Protein AF-A0A1F7NID0-F1 (afdb_monomer_lite)

Foldseek 3Di:
DCVVVVHDDDDDDCVVPVVVVVVCVVLVNPDDDKDDDVNDIDHDPDPPSVCVVVVHDDDDDDDDDLVVVLVVLLVVLVVLLVVQQPQDLVQQQDDDPSDPDGVVQVSLLSLQVLVQVVVCVVVVHRDPCSNVPGDPPVQRGSNSSSVSSVVSNVVSD

Secondary structure (DSSP, 8-state):
-TGGGT-------GGG-HHHHHHHHHTT--SS-EEEETTEEEESS-HHHHHHHHT----PPPPPPHHHHHHHHHHHHHHHHHHHHTS-GGGTT---TT-S--HHHHHHHHHHHHHHHHHHHHHT---GGGGTPPPPTT--SHHHHHHHHHHHHHH--

Structure (mmCIF, N/CA/C/O backbone):
data_AF-A0A1F7NID0-F1
#
_entry.id   AF-A0A1F7NID0-F1
#
loop_
_atom_site.group_PDB
_atom_site.id
_atom_site.type_symbol
_atom_site.label_atom_id
_atom_site.label_alt_id
_atom_site.label_comp_id
_atom_site.label_asym_id
_atom_site.label_entity_id
_atom_site.label_seq_id
_atom_site.pdbx_PDB_ins_code
_atom_site.Cartn_x
_atom_site.Cartn_y
_atom_site.Cartn_z
_atom_site.occupancy
_atom_site.B_iso_or_equiv
_atom_site.auth_seq_id
_atom_site.auth_comp_id
_atom_site.auth_asym_id
_atom_site.auth_atom_id
_atom_site.pdbx_PDB_model_num
ATOM 1 N N . MET A 1 1 ? -14.089 9.280 3.557 1.00 70.44 1 MET A N 1
ATOM 2 C CA . MET A 1 1 ? -15.054 8.757 4.546 1.00 70.44 1 MET A CA 1
ATOM 3 C C . MET A 1 1 ? -15.546 9.861 5.476 1.00 70.44 1 MET A C 1
ATOM 5 O O . MET A 1 1 ? -16.728 10.143 5.434 1.00 70.44 1 MET A O 1
ATOM 9 N N . LEU A 1 2 ? -14.691 10.527 6.260 1.00 82.00 2 LEU A N 1
ATOM 10 C CA . LEU A 1 2 ? -15.148 11.573 7.196 1.00 82.00 2 LEU A CA 1
ATOM 11 C C . LEU A 1 2 ? -15.835 12.756 6.489 1.00 82.00 2 LEU A C 1
ATOM 13 O O . LEU A 1 2 ? -16.977 13.075 6.801 1.00 82.00 2 LEU A O 1
ATOM 17 N N . SER A 1 3 ? -15.215 13.310 5.440 1.00 82.75 3 SER A N 1
ATOM 18 C CA . SER A 1 3 ? -15.818 14.405 4.660 1.00 82.75 3 SER A CA 1
ATOM 19 C C . SER A 1 3 ? -17.145 14.017 3.996 1.00 82.75 3 SER A C 1
ATOM 21 O O . SER A 1 3 ? -18.057 14.830 3.931 1.00 82.75 3 SER A O 1
ATOM 23 N N . SER A 1 4 ? -17.284 12.772 3.520 1.00 82.31 4 SER A N 1
ATOM 24 C CA . SER A 1 4 ? -18.539 12.296 2.911 1.00 82.31 4 SER A CA 1
ATOM 25 C C . SER A 1 4 ? -19.667 12.113 3.928 1.00 82.31 4 SER A C 1
ATOM 27 O O . SER A 1 4 ? -20.818 12.007 3.529 1.00 82.31 4 SER A O 1
ATOM 29 N N . LEU A 1 5 ? -19.338 12.070 5.222 1.00 81.75 5 LEU A N 1
ATOM 30 C CA . LEU A 1 5 ? -20.290 12.023 6.332 1.00 81.75 5 LEU A CA 1
ATOM 31 C C . LEU A 1 5 ? -20.581 13.423 6.905 1.00 81.75 5 LEU A C 1
ATOM 33 O O . LEU A 1 5 ? -21.290 13.530 7.898 1.00 81.75 5 LEU A O 1
ATOM 37 N N . GLY A 1 6 ? -20.021 14.491 6.318 1.00 84.94 6 GLY A N 1
ATOM 38 C CA . GLY A 1 6 ? -20.180 15.861 6.819 1.00 84.94 6 GLY A CA 1
ATOM 39 C C . GLY A 1 6 ? -19.494 16.119 8.164 1.00 84.94 6 GLY A C 1
ATOM 40 O O . GLY A 1 6 ? -19.822 17.091 8.835 1.00 84.94 6 GLY A O 1
ATOM 41 N N . VAL A 1 7 ? -18.564 15.253 8.572 1.00 87.81 7 VAL A N 1
ATOM 42 C CA . VAL A 1 7 ? -17.820 15.394 9.827 1.00 87.81 7 VAL A CA 1
ATOM 43 C C . VAL A 1 7 ? -16.640 16.331 9.601 1.00 87.81 7 VAL A C 1
ATOM 45 O O . VAL A 1 7 ? -15.830 16.096 8.701 1.00 87.81 7 VAL A O 1
ATOM 48 N N . GLU A 1 8 ? -16.525 17.370 10.426 1.00 90.69 8 GLU A N 1
ATOM 49 C CA . GLU A 1 8 ? -15.320 18.197 10.503 1.00 90.69 8 GLU A CA 1
ATOM 50 C C . GLU A 1 8 ? -14.211 17.438 11.239 1.00 90.69 8 GLU A C 1
ATOM 52 O O . GLU A 1 8 ? -14.447 16.803 12.267 1.00 90.69 8 GLU A O 1
ATOM 57 N N . PHE A 1 9 ? -12.994 17.474 10.701 1.00 91.50 9 PHE A N 1
ATOM 58 C CA . PHE A 1 9 ? -11.838 16.806 11.290 1.00 91.50 9 PHE A CA 1
ATOM 59 C C . PHE A 1 9 ? -10.549 17.549 10.951 1.00 91.50 9 PHE A C 1
ATOM 61 O O . PHE A 1 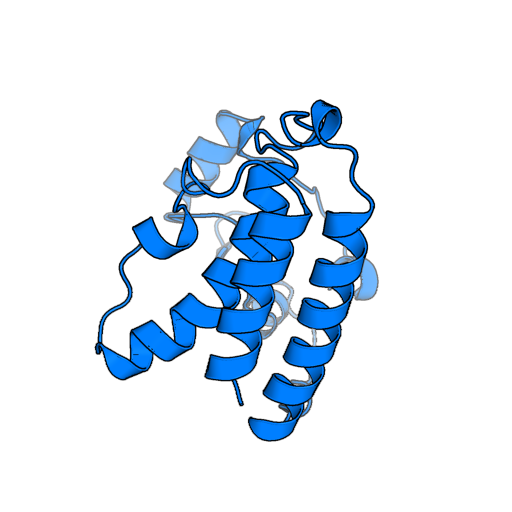9 ? -10.453 18.235 9.932 1.00 91.50 9 PHE A O 1
ATOM 68 N N . GLU A 1 10 ? -9.535 17.348 11.785 1.00 91.38 10 GLU A N 1
ATOM 69 C CA . GLU A 1 10 ? -8.174 17.797 11.526 1.00 91.38 10 GLU A CA 1
ATOM 70 C C . GLU A 1 10 ? -7.365 16.660 10.887 1.00 91.38 10 GLU A C 1
ATOM 72 O O . GLU A 1 10 ? -7.281 15.555 11.426 1.00 91.38 10 GLU A O 1
ATOM 77 N N . ALA A 1 11 ? -6.771 16.916 9.719 1.00 90.19 11 ALA A N 1
ATOM 78 C CA . ALA A 1 11 ? -5.849 15.984 9.080 1.00 90.19 11 ALA A CA 1
ATOM 79 C C . ALA A 1 11 ? -4.419 16.277 9.548 1.00 90.19 11 ALA A C 1
ATOM 81 O O . ALA A 1 11 ? -3.824 17.275 9.145 1.00 90.19 11 ALA A O 1
ATOM 82 N N . VAL A 1 12 ? -3.859 15.398 10.378 1.00 89.56 12 VAL A N 1
ATOM 83 C CA . VAL A 1 12 ? -2.531 15.597 10.970 1.00 89.56 12 VAL A CA 1
ATOM 84 C C . VAL A 1 12 ? -1.489 14.735 10.261 1.00 89.56 12 VAL A C 1
ATOM 86 O O . VAL A 1 12 ? -1.601 13.510 10.222 1.00 89.56 12 VAL A O 1
ATOM 89 N N . ASN A 1 13 ? -0.442 15.370 9.725 1.00 87.25 13 ASN A N 1
ATOM 90 C CA . ASN A 1 13 ? 0.757 14.665 9.276 1.00 87.25 13 ASN A CA 1
ATOM 91 C C . ASN A 1 13 ? 1.692 14.437 10.471 1.00 87.25 13 ASN A C 1
ATOM 93 O O . ASN A 1 13 ? 2.379 15.358 10.915 1.00 87.25 13 ASN A O 1
ATOM 97 N N . VAL A 1 14 ? 1.712 13.209 10.986 1.00 86.56 14 VAL A N 1
ATOM 98 C CA . VAL A 1 14 ? 2.505 12.857 12.172 1.00 86.56 14 VAL A CA 1
ATOM 99 C C . VAL A 1 14 ? 4.010 12.940 11.929 1.00 86.56 14 VAL A C 1
ATOM 101 O O . VAL A 1 14 ? 4.738 13.302 12.848 1.00 86.56 14 VAL A O 1
ATOM 104 N N . ASP A 1 15 ? 4.470 12.724 10.691 1.00 82.19 15 ASP A N 1
ATOM 105 C CA . ASP A 1 15 ? 5.894 12.828 10.334 1.00 82.19 15 ASP A CA 1
ATOM 106 C C . ASP A 1 15 ? 6.411 14.264 10.527 1.00 82.19 15 ASP A C 1
ATOM 108 O O . ASP A 1 15 ? 7.581 14.485 10.833 1.00 82.19 15 ASP A O 1
ATOM 112 N N . ALA A 1 16 ? 5.526 15.253 10.380 1.00 85.06 16 ALA A N 1
ATOM 113 C CA . ALA A 1 16 ? 5.838 16.669 10.542 1.00 85.06 16 ALA A CA 1
ATOM 114 C C . ALA A 1 16 ? 5.500 17.215 11.945 1.00 85.06 16 ALA A C 1
ATOM 116 O O . ALA A 1 16 ? 5.738 18.394 12.207 1.00 85.06 16 ALA A O 1
ATOM 117 N N . SER A 1 17 ? 4.936 16.397 12.845 1.00 88.19 17 SER A N 1
ATOM 118 C CA . SER A 1 17 ? 4.397 16.846 14.135 1.00 88.19 17 SER A CA 1
ATOM 119 C C . SER A 1 17 ? 4.816 15.929 15.294 1.00 88.19 17 SER A C 1
ATOM 121 O O . SER A 1 17 ? 4.125 14.959 15.616 1.00 88.19 17 SER A O 1
ATOM 123 N N . PRO A 1 18 ? 5.921 16.254 15.997 1.00 88.56 18 PRO A N 1
ATOM 124 C CA . PRO A 1 18 ? 6.391 15.471 17.141 1.00 88.56 18 PRO A CA 1
ATOM 125 C C . PRO A 1 18 ? 5.373 15.355 18.284 1.00 88.56 18 PRO A C 1
ATOM 127 O O . PRO A 1 18 ? 5.378 14.370 19.019 1.00 88.56 18 PRO A O 1
ATOM 130 N N . SER A 1 19 ? 4.504 16.355 18.466 1.00 90.69 19 SER A N 1
ATOM 131 C CA . SER A 1 19 ? 3.425 16.295 19.458 1.00 90.69 19 SER A CA 1
ATOM 132 C C . SER A 1 19 ? 2.343 15.291 19.065 1.00 90.69 19 SER A C 1
ATOM 134 O O . SER A 1 19 ? 1.870 14.560 19.928 1.00 90.69 19 SER A O 1
ATOM 136 N N . ALA A 1 20 ? 1.994 15.204 17.779 1.00 89.44 20 ALA A N 1
ATOM 137 C CA . ALA A 1 20 ? 1.039 14.214 17.289 1.00 89.44 20 ALA A CA 1
ATOM 138 C C . ALA A 1 20 ? 1.582 12.784 17.402 1.00 89.44 20 ALA A C 1
ATOM 140 O O . ALA A 1 20 ? 0.832 11.869 17.729 1.00 89.44 20 ALA A O 1
ATOM 141 N N . LEU A 1 21 ? 2.891 12.591 17.199 1.00 88.06 21 LEU A N 1
ATOM 142 C CA . LEU A 1 21 ? 3.531 11.292 17.413 1.00 88.06 21 LEU A CA 1
ATOM 143 C C . LEU A 1 21 ? 3.420 10.842 18.878 1.00 88.06 21 LEU A C 1
ATOM 145 O O . LEU A 1 21 ? 2.989 9.724 19.143 1.00 88.06 21 LEU A O 1
ATOM 149 N N . LYS A 1 22 ? 3.717 11.736 19.832 1.00 90.88 22 LYS A N 1
ATOM 150 C CA . LYS A 1 22 ? 3.545 11.455 21.269 1.00 90.88 22 LYS A CA 1
ATOM 151 C C . LYS A 1 22 ? 2.100 11.137 21.639 1.00 90.88 22 LYS A C 1
ATOM 153 O O . LYS A 1 22 ? 1.858 10.331 22.531 1.00 90.88 22 LYS A O 1
ATOM 158 N N . GLU A 1 23 ? 1.144 11.776 20.974 1.00 91.19 23 GLU A N 1
ATOM 159 C CA . GLU A 1 23 ? -0.271 11.498 21.193 1.00 91.19 23 GLU A CA 1
ATOM 160 C C . GLU A 1 23 ? -0.655 10.098 20.697 1.00 91.19 23 GLU A C 1
ATOM 162 O O . GLU A 1 23 ? -1.344 9.372 21.409 1.00 91.19 23 GLU A O 1
ATOM 167 N N . LEU A 1 24 ? -0.151 9.661 19.537 1.00 91.25 24 LEU A N 1
ATOM 168 C CA . LEU A 1 24 ? -0.330 8.276 19.085 1.00 91.25 24 LEU A CA 1
ATOM 169 C C . LEU A 1 24 ? 0.293 7.266 20.054 1.00 91.25 24 LEU A C 1
ATOM 171 O O . LEU A 1 24 ? -0.351 6.271 20.384 1.00 91.25 24 LEU A O 1
ATOM 175 N N . GLU A 1 25 ? 1.501 7.542 20.553 1.00 91.25 25 GLU A N 1
ATOM 176 C CA . GLU A 1 25 ? 2.161 6.711 21.568 1.00 91.25 25 GLU A CA 1
ATOM 177 C C . GLU A 1 25 ? 1.320 6.622 22.850 1.00 91.25 25 GLU A C 1
ATOM 179 O O . GLU A 1 25 ? 1.095 5.527 23.369 1.00 91.25 25 GLU A O 1
ATOM 184 N N . ARG A 1 26 ? 0.793 7.756 23.334 1.00 94.56 26 ARG A N 1
ATOM 185 C CA . ARG A 1 26 ? -0.100 7.823 24.503 1.00 94.56 26 ARG A CA 1
ATOM 186 C C . ARG A 1 26 ? -1.377 7.006 24.296 1.00 94.56 26 ARG A C 1
ATOM 188 O O . ARG A 1 26 ? -1.838 6.351 25.228 1.00 94.56 26 ARG A O 1
ATOM 195 N N . LEU A 1 27 ? -1.933 7.039 23.086 1.00 93.94 27 LEU A N 1
ATOM 196 C CA . LEU A 1 27 ? -3.118 6.277 22.684 1.00 93.94 27 LEU A CA 1
ATOM 197 C C . LEU A 1 27 ? -2.816 4.791 22.406 1.00 93.94 27 LEU A C 1
ATOM 199 O O . LEU A 1 27 ? -3.735 4.032 22.102 1.00 93.94 27 LEU A O 1
ATOM 203 N N . GLY A 1 28 ? -1.553 4.361 22.500 1.00 92.62 28 GLY A N 1
ATOM 204 C CA . GLY A 1 28 ? -1.142 2.983 22.229 1.00 92.62 28 GLY A CA 1
ATOM 205 C C . GLY A 1 28 ? -1.255 2.588 20.754 1.00 92.62 28 GLY A C 1
ATOM 206 O O . GLY A 1 28 ? -1.424 1.409 20.445 1.00 92.62 28 GLY A O 1
ATOM 207 N N . VAL A 1 29 ? -1.193 3.558 19.839 1.00 91.31 29 VAL A N 1
ATOM 208 C CA . VAL A 1 29 ? -1.281 3.330 18.395 1.00 91.31 29 VAL A CA 1
ATOM 209 C C . VAL A 1 29 ? 0.123 3.152 17.811 1.00 91.31 29 VAL A C 1
ATOM 211 O O . VAL A 1 29 ? 0.904 4.102 17.818 1.00 91.31 29 VAL A O 1
ATOM 214 N N . PRO A 1 30 ? 0.452 1.967 17.265 1.00 84.25 30 PRO A N 1
ATOM 215 C CA . PRO A 1 30 ? 1.809 1.676 16.811 1.00 84.25 30 PRO A CA 1
ATOM 216 C C . PRO A 1 30 ? 2.138 2.272 15.436 1.00 84.25 30 PRO A C 1
ATOM 218 O O . PRO A 1 30 ? 3.309 2.510 15.156 1.00 84.25 30 PRO A O 1
ATOM 221 N N . LEU A 1 31 ? 1.139 2.507 14.571 1.00 81.81 31 LEU A N 1
ATOM 222 C CA . LEU A 1 31 ? 1.352 3.163 13.280 1.00 81.81 31 LEU A CA 1
ATOM 223 C C . LEU A 1 31 ? 0.148 3.990 12.809 1.00 81.81 31 LEU A C 1
ATOM 225 O O . LEU A 1 31 ? -0.958 3.903 13.330 1.00 81.81 31 LEU A O 1
ATOM 229 N N . VAL A 1 32 ? 0.372 4.794 11.774 1.00 87.69 32 VAL A N 1
ATOM 230 C CA . VAL A 1 32 ? -0.688 5.490 11.033 1.00 87.69 32 VAL A CA 1
ATOM 231 C C . VAL A 1 32 ? -1.197 4.645 9.857 1.00 87.69 32 VAL A C 1
ATOM 233 O O . VAL A 1 32 ? -0.436 3.856 9.301 1.00 87.69 32 VAL A O 1
ATOM 236 N N . PRO A 1 33 ? -2.449 4.833 9.395 1.00 90.88 33 PRO A N 1
ATOM 237 C CA . PRO A 1 33 ? -3.416 5.852 9.817 1.00 90.88 33 PRO A CA 1
ATOM 238 C C . PRO A 1 33 ? -4.154 5.497 11.113 1.00 90.88 33 PRO A C 1
ATOM 240 O O . PRO A 1 33 ? -4.350 4.326 11.426 1.00 90.88 33 PRO A O 1
ATOM 243 N N . ALA A 1 34 ? -4.623 6.521 11.825 1.00 93.00 34 ALA A N 1
ATOM 244 C CA . ALA A 1 34 ? -5.523 6.381 12.965 1.00 93.00 34 ALA A CA 1
ATOM 245 C C . ALA A 1 34 ? -6.524 7.543 13.020 1.00 93.00 34 ALA A C 1
ATOM 247 O O . ALA A 1 34 ? -6.259 8.627 12.499 1.00 93.00 34 ALA A O 1
ATOM 248 N N . VAL A 1 35 ? -7.674 7.304 13.645 1.00 93.88 35 VAL A N 1
ATOM 249 C CA . VAL A 1 35 ? -8.713 8.304 13.921 1.00 93.88 35 VAL A CA 1
ATOM 250 C C . VAL A 1 35 ? -8.957 8.322 15.422 1.00 93.88 35 VAL A C 1
ATOM 252 O O . VAL A 1 35 ? -9.231 7.270 15.997 1.00 93.88 35 VAL A O 1
ATOM 255 N N . ALA A 1 36 ? -8.870 9.494 16.050 1.00 93.50 36 ALA A N 1
ATOM 256 C CA . ALA A 1 36 ? -9.036 9.649 17.493 1.00 93.50 36 ALA A CA 1
ATOM 257 C C . ALA A 1 36 ? -10.080 10.720 17.847 1.00 93.50 36 ALA A C 1
ATOM 259 O O . ALA A 1 36 ? -10.206 11.727 17.153 1.00 93.50 36 ALA A O 1
ATOM 260 N N . ILE A 1 37 ? -10.819 10.496 18.938 1.00 92.81 37 ILE A N 1
ATOM 261 C CA . ILE A 1 37 ? -11.722 11.465 19.577 1.00 92.81 37 ILE A CA 1
ATOM 262 C C . ILE A 1 37 ? -11.488 11.401 21.088 1.00 92.81 37 ILE A C 1
ATOM 264 O O . ILE A 1 37 ? -11.954 10.468 21.754 1.00 92.81 37 ILE A O 1
ATOM 268 N N . GLY A 1 38 ? -10.780 12.395 21.630 1.00 91.38 38 GLY A N 1
ATOM 269 C CA . GLY A 1 38 ? -10.287 12.342 23.008 1.00 91.38 38 GLY A CA 1
ATOM 270 C C . GLY A 1 38 ? -9.394 11.114 23.197 1.00 91.38 38 GLY A C 1
ATOM 271 O O . GLY A 1 38 ? -8.460 10.910 22.431 1.00 91.38 38 GLY A O 1
ATOM 272 N N . ASP A 1 39 ? -9.732 10.257 24.160 1.00 93.19 39 ASP A N 1
ATOM 273 C CA . ASP A 1 39 ? -8.979 9.028 24.457 1.00 93.19 39 ASP A CA 1
ATOM 274 C C . ASP A 1 39 ? -9.441 7.792 23.667 1.00 93.19 39 ASP A C 1
ATOM 276 O O . ASP A 1 39 ? -8.952 6.685 23.888 1.00 93.19 39 ASP A O 1
ATOM 280 N N . ARG A 1 40 ? -10.414 7.942 22.761 1.00 94.12 40 ARG A N 1
ATOM 281 C CA . ARG A 1 40 ? -10.934 6.835 21.947 1.00 94.12 40 ARG A CA 1
ATOM 282 C C . ARG A 1 40 ? -10.268 6.841 20.584 1.00 94.12 40 ARG A C 1
ATOM 284 O O . ARG A 1 40 ? -10.249 7.880 19.928 1.00 94.12 40 ARG A O 1
ATOM 291 N N . VAL A 1 41 ? -9.786 5.684 20.134 1.00 95.12 41 VAL A N 1
ATOM 292 C CA . VAL A 1 41 ? -8.992 5.582 18.907 1.00 95.12 41 VAL A CA 1
ATOM 293 C C . VAL A 1 41 ? -9.354 4.362 18.070 1.00 95.12 41 VAL A C 1
ATOM 295 O O . VAL A 1 41 ? -9.639 3.284 18.587 1.00 95.12 41 VAL A O 1
ATOM 298 N N . VAL A 1 42 ? -9.324 4.546 16.754 1.00 95.31 42 VAL A N 1
ATOM 299 C CA . VAL A 1 42 ? -9.450 3.493 15.750 1.00 95.31 42 VAL A CA 1
ATOM 300 C C . VAL A 1 42 ? -8.188 3.512 14.904 1.00 95.31 42 VAL A C 1
ATOM 302 O O . VAL A 1 42 ? -7.863 4.521 14.281 1.00 95.31 42 VAL A O 1
ATOM 305 N N . HIS A 1 43 ? -7.474 2.392 14.893 1.00 93.31 43 HIS A N 1
ATOM 306 C CA . HIS A 1 43 ? -6.217 2.230 14.175 1.00 93.31 43 HIS A CA 1
ATOM 307 C C . HIS A 1 43 ? -6.424 1.479 12.850 1.00 93.31 43 HIS A C 1
ATOM 309 O O . HIS A 1 43 ? -7.201 0.523 12.772 1.00 93.31 43 HIS A O 1
ATOM 315 N N . GLY A 1 44 ? -5.700 1.906 11.816 1.00 89.75 44 GLY A N 1
ATOM 316 C CA . GLY A 1 44 ? -5.706 1.315 10.488 1.00 89.75 44 GLY A CA 1
ATOM 317 C C . GLY A 1 44 ? -6.958 1.647 9.677 1.00 89.75 44 GLY A C 1
ATOM 318 O O . GLY A 1 44 ? -7.782 2.494 10.031 1.00 89.75 44 GLY A O 1
ATOM 319 N N . TRP A 1 45 ? -7.108 0.960 8.544 1.00 88.50 45 TRP A N 1
ATOM 320 C CA . TRP A 1 45 ? -8.333 1.034 7.757 1.00 88.50 45 TRP A CA 1
ATOM 321 C C . TRP A 1 45 ? -9.427 0.173 8.402 1.00 88.50 45 TRP A C 1
ATOM 323 O O . TRP A 1 45 ? -9.531 -1.022 8.133 1.00 88.50 45 TRP A O 1
ATOM 333 N N . ASN A 1 46 ? -10.248 0.793 9.254 1.00 91.25 46 ASN A N 1
ATOM 334 C CA . ASN A 1 46 ? -11.403 0.160 9.894 1.00 91.25 46 ASN A CA 1
ATOM 335 C C . ASN A 1 46 ? -12.647 1.071 9.823 1.00 91.25 46 ASN A C 1
ATOM 337 O O . ASN A 1 46 ? -12.969 1.758 10.795 1.00 91.25 46 ASN A O 1
ATOM 341 N N . PRO A 1 47 ? -13.366 1.096 8.683 1.00 90.94 47 PRO A N 1
ATOM 342 C CA . PRO A 1 47 ? -14.543 1.948 8.504 1.00 90.94 47 PRO A CA 1
ATOM 343 C C . PRO A 1 47 ? -15.650 1.695 9.529 1.00 90.94 47 PRO A C 1
ATOM 345 O O . PRO A 1 47 ? -16.266 2.640 10.007 1.00 90.94 47 PRO A O 1
ATOM 348 N N . LYS A 1 48 ? -15.871 0.432 9.910 1.00 91.81 48 LYS A N 1
ATOM 349 C CA . LYS A 1 48 ? -16.865 0.082 10.927 1.00 91.81 48 LYS A CA 1
ATOM 350 C C . LYS A 1 48 ? -16.498 0.684 12.283 1.00 91.81 48 LYS A C 1
ATOM 352 O O . LYS A 1 48 ? -17.317 1.372 12.877 1.00 91.81 48 LYS A O 1
ATOM 357 N N . GLY A 1 49 ? -15.253 0.501 12.724 1.00 94.38 49 GLY A N 1
ATOM 358 C CA . GLY A 1 49 ? -14.766 1.086 13.974 1.00 94.38 49 GLY A CA 1
ATOM 359 C C . GLY A 1 49 ? -14.828 2.614 13.963 1.00 94.38 49 GLY A C 1
ATOM 360 O O . GLY A 1 49 ? -15.224 3.218 14.952 1.00 94.38 49 GLY A O 1
AT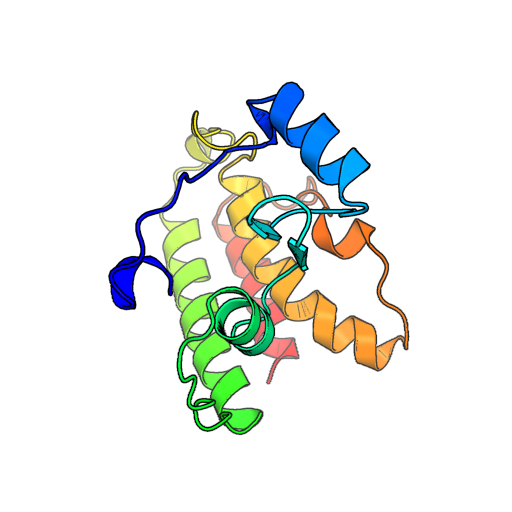OM 361 N N . VAL A 1 50 ? -14.502 3.255 12.834 1.00 93.81 50 VAL A N 1
ATOM 362 C CA . VAL A 1 50 ? -14.639 4.715 12.686 1.00 93.81 50 VAL A CA 1
ATOM 363 C C . VAL A 1 50 ? -16.103 5.150 12.800 1.00 93.81 50 VAL A C 1
ATOM 365 O O . VAL A 1 50 ? -16.388 6.153 13.447 1.00 93.81 50 VAL A O 1
ATOM 368 N N . ALA A 1 51 ? -17.039 4.409 12.209 1.00 92.75 51 ALA A N 1
ATOM 369 C CA . ALA A 1 51 ? -18.460 4.719 12.323 1.00 92.75 51 ALA A CA 1
ATOM 370 C C . ALA A 1 51 ? -18.984 4.556 13.757 1.00 92.75 51 ALA A C 1
ATOM 372 O O . ALA A 1 51 ? -19.675 5.440 14.258 1.00 92.75 51 ALA A O 1
ATOM 373 N N . GLU A 1 52 ? -18.586 3.482 14.444 1.00 94.06 52 GLU A N 1
ATOM 374 C CA . GLU A 1 52 ? -18.887 3.253 15.862 1.00 94.06 52 GLU A CA 1
ATOM 375 C C . GLU A 1 52 ? -18.316 4.370 16.747 1.00 94.06 52 GLU A C 1
ATOM 377 O O . GLU A 1 52 ? -19.003 4.880 17.632 1.00 94.06 52 GLU A O 1
ATOM 382 N N . LEU A 1 53 ? -17.082 4.806 16.474 1.00 94.25 53 LEU A N 1
ATOM 383 C CA . LEU A 1 53 ? -16.430 5.910 17.179 1.00 94.25 53 LEU A CA 1
ATOM 384 C C . LEU A 1 53 ? -17.223 7.224 17.052 1.00 94.25 53 LEU A C 1
ATOM 386 O O . LEU A 1 53 ? -17.324 7.980 18.026 1.00 94.25 53 LEU A O 1
ATOM 390 N N . LEU A 1 54 ? -17.785 7.473 15.866 1.00 92.19 54 LEU A N 1
ATOM 391 C CA . LEU A 1 54 ? -18.576 8.660 15.532 1.00 92.19 54 LEU A CA 1
ATOM 392 C C . LEU A 1 54 ? -20.059 8.544 15.914 1.00 92.19 54 LEU A C 1
ATOM 394 O O . LEU A 1 54 ? -20.751 9.558 15.922 1.00 92.19 54 LEU A O 1
ATOM 398 N N . GLY A 1 55 ? -20.553 7.342 16.221 1.00 92.12 55 GLY A N 1
ATOM 399 C CA . GLY A 1 55 ? -21.973 7.095 16.475 1.00 92.12 55 GLY A CA 1
ATOM 400 C C . GLY A 1 55 ? -22.856 7.283 15.237 1.00 92.12 55 GLY A C 1
ATOM 401 O O . GLY A 1 55 ? -23.995 7.724 15.369 1.00 92.12 55 GLY A O 1
ATOM 402 N N . VAL A 1 56 ? -22.329 6.993 14.043 1.00 91.31 56 VAL A N 1
ATOM 403 C CA . VAL A 1 56 ? -23.067 7.105 12.774 1.00 91.31 56 VAL A CA 1
ATOM 404 C C . VAL A 1 56 ? -23.402 5.731 12.212 1.00 91.31 56 VAL A C 1
ATOM 406 O O . VAL A 1 56 ? -22.649 4.772 12.390 1.00 91.31 56 VAL A O 1
ATOM 409 N N . ASP A 1 57 ? -24.508 5.650 11.478 1.00 90.00 57 ASP A N 1
ATOM 410 C CA . ASP A 1 57 ? -24.874 4.428 10.775 1.00 90.00 57 ASP A CA 1
ATOM 411 C C . ASP A 1 57 ? -23.852 4.110 9.679 1.00 90.00 57 ASP A C 1
ATOM 413 O O . ASP A 1 57 ? -23.488 4.956 8.856 1.00 90.00 57 ASP A O 1
ATOM 417 N N . TYR A 1 58 ? -23.406 2.855 9.647 1.00 88.25 58 TYR A N 1
ATOM 418 C CA . TYR A 1 58 ? -22.518 2.345 8.613 1.00 88.25 58 TYR A CA 1
ATOM 419 C C . TYR A 1 58 ? -23.077 1.065 8.020 1.00 88.25 58 TYR A C 1
ATOM 421 O O . TYR A 1 58 ? -23.200 0.039 8.688 1.00 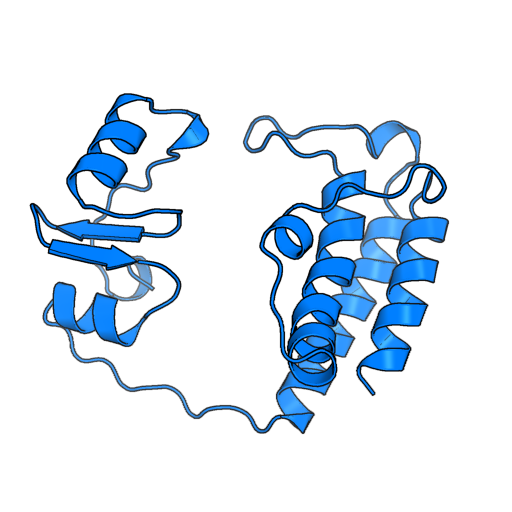88.25 58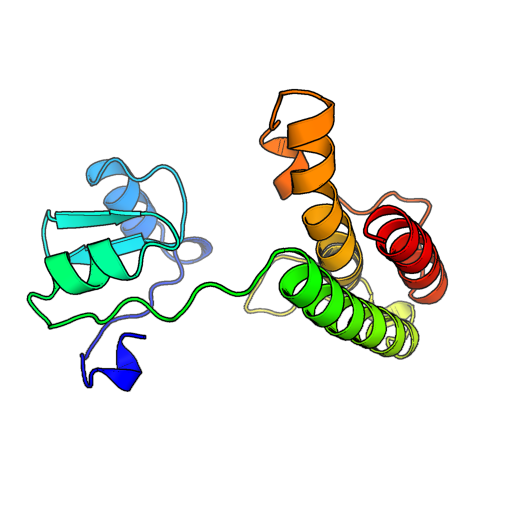 TYR A O 1
ATOM 429 N N . VAL A 1 59 ? -23.385 1.138 6.730 1.00 87.56 59 VAL A N 1
ATOM 430 C CA . VAL A 1 59 ? -23.746 -0.025 5.930 1.00 87.56 59 VAL A CA 1
ATOM 431 C C . VAL A 1 59 ? -22.470 -0.546 5.292 1.00 87.56 59 VAL A C 1
ATOM 433 O O . VAL A 1 59 ? -21.842 0.145 4.486 1.00 87.56 59 VAL A O 1
ATOM 436 N N . GLU A 1 60 ? -22.072 -1.759 5.671 1.00 86.75 60 GLU A N 1
ATOM 437 C CA . GLU A 1 60 ? -20.902 -2.394 5.077 1.00 86.75 60 GLU A CA 1
ATOM 438 C C . GLU A 1 60 ? -21.154 -2.612 3.574 1.00 86.75 60 GLU A C 1
ATOM 440 O O . GLU A 1 60 ? -22.185 -3.182 3.198 1.00 86.75 60 GLU A O 1
ATOM 445 N N . PRO A 1 61 ? -20.259 -2.134 2.691 1.00 86.06 61 PRO A N 1
ATOM 446 C CA . PRO A 1 61 ? -20.418 -2.349 1.266 1.00 86.06 61 PRO A CA 1
ATOM 447 C C . PRO A 1 61 ? -20.282 -3.836 0.946 1.00 86.06 61 PRO A C 1
ATOM 449 O O . PRO A 1 61 ? -19.540 -4.571 1.602 1.00 86.06 61 PRO A O 1
ATOM 452 N N . VAL A 1 62 ? -20.963 -4.266 -0.117 1.00 89.38 62 VAL A N 1
ATOM 453 C CA . VAL A 1 62 ? -20.810 -5.623 -0.645 1.00 89.38 62 VAL A CA 1
ATOM 454 C C . VAL A 1 62 ? -19.337 -5.859 -0.962 1.00 89.38 62 VAL A C 1
ATOM 456 O O . VAL A 1 62 ? -18.717 -5.105 -1.720 1.00 89.38 62 VAL A O 1
ATOM 459 N N . ARG A 1 63 ? -18.771 -6.899 -0.349 1.00 89.62 63 ARG A N 1
ATOM 460 C CA . ARG A 1 63 ? -17.398 -7.313 -0.616 1.00 89.62 63 ARG A CA 1
ATOM 461 C C . ARG A 1 63 ? -17.344 -7.921 -2.009 1.00 89.62 63 ARG A C 1
ATOM 463 O O . ARG A 1 63 ? -18.180 -8.746 -2.360 1.00 89.62 63 ARG A O 1
ATOM 470 N N . LEU A 1 64 ? -16.369 -7.480 -2.792 1.00 93.56 64 LEU A N 1
ATOM 471 C CA . LEU A 1 64 ? -16.131 -8.037 -4.115 1.00 93.56 64 LEU A CA 1
ATOM 472 C C . LEU A 1 64 ? -15.543 -9.440 -3.982 1.00 93.56 64 LEU A C 1
ATOM 474 O O . LEU A 1 64 ? -14.758 -9.705 -3.067 1.00 93.56 64 LEU A O 1
ATOM 478 N N . GLU A 1 65 ? -15.886 -10.305 -4.930 1.00 95.06 65 GLU A N 1
ATOM 479 C CA . GLU A 1 65 ? -15.276 -11.626 -5.029 1.00 95.06 65 GLU A CA 1
ATOM 480 C C . GLU A 1 65 ? -13.764 -11.507 -5.291 1.00 95.06 65 GLU A C 1
ATOM 482 O O . GLU A 1 65 ? -13.327 -10.566 -5.969 1.00 95.06 65 GLU A O 1
ATOM 487 N N . PRO A 1 66 ? -12.940 -12.462 -4.817 1.00 91.44 66 PRO A N 1
ATOM 488 C CA . PRO A 1 66 ? -11.488 -12.412 -4.995 1.00 91.44 66 PRO A CA 1
ATOM 489 C C . PRO A 1 66 ? -11.049 -12.210 -6.450 1.00 91.44 66 PRO A C 1
ATOM 491 O O . PRO A 1 66 ? -10.135 -11.431 -6.715 1.00 91.44 66 PRO A O 1
ATOM 494 N N . VAL A 1 67 ? -11.737 -12.852 -7.401 1.00 93.31 67 VAL A N 1
ATOM 495 C CA . VAL A 1 67 ? -11.449 -12.707 -8.836 1.00 93.31 67 VAL A CA 1
ATOM 496 C C . VAL A 1 67 ? -11.638 -11.265 -9.313 1.00 93.31 67 VAL A C 1
ATOM 498 O O . VAL A 1 67 ? -10.795 -10.730 -10.029 1.00 93.31 67 VAL A O 1
ATOM 501 N N . GLU A 1 68 ? -12.685 -10.583 -8.847 1.00 95.50 68 GLU A N 1
ATOM 502 C CA . GLU A 1 68 ? -12.948 -9.198 -9.226 1.00 95.50 68 GLU A CA 1
ATOM 503 C C . GLU A 1 68 ? -11.928 -8.241 -8.592 1.00 95.50 68 GLU A C 1
ATOM 505 O O . GLU A 1 68 ? -11.489 -7.278 -9.229 1.00 95.50 68 GLU A O 1
ATOM 510 N N . LEU A 1 69 ? -11.501 -8.516 -7.355 1.00 93.81 69 LEU A N 1
ATOM 511 C CA . LEU A 1 69 ? -10.426 -7.765 -6.705 1.00 93.81 69 LEU A CA 1
ATOM 512 C C . LEU A 1 69 ? -9.118 -7.865 -7.498 1.00 93.81 69 LEU A C 1
ATOM 514 O O . LEU A 1 69 ? -8.487 -6.836 -7.754 1.00 93.81 69 LEU A O 1
ATOM 518 N N . VAL A 1 70 ? -8.745 -9.071 -7.936 1.00 94.25 70 VAL A N 1
ATOM 519 C CA . VAL A 1 70 ? -7.552 -9.305 -8.765 1.00 94.25 70 VAL A CA 1
ATOM 520 C C . VAL A 1 70 ? -7.657 -8.573 -10.100 1.00 94.25 70 VAL A C 1
ATOM 522 O O . VAL A 1 70 ? -6.714 -7.891 -10.497 1.00 94.25 70 VAL A O 1
ATOM 525 N N . GLU A 1 71 ? -8.804 -8.629 -10.779 1.00 95.81 71 GLU A N 1
ATOM 526 C CA . GLU A 1 71 ? -9.001 -7.911 -12.041 1.00 95.81 71 GLU A CA 1
ATOM 527 C C . GLU A 1 71 ? -8.874 -6.391 -11.884 1.00 95.81 71 GLU A C 1
ATOM 529 O O . GLU A 1 71 ? -8.249 -5.718 -12.711 1.00 95.81 71 GLU A O 1
ATOM 534 N N . ARG A 1 72 ? -9.465 -5.823 -10.827 1.00 96.31 72 ARG A N 1
ATOM 535 C CA . ARG A 1 72 ? -9.365 -4.385 -10.546 1.00 96.31 72 ARG A CA 1
ATOM 536 C C . ARG A 1 72 ? -7.932 -3.993 -10.196 1.00 96.31 72 ARG A C 1
ATOM 538 O O . ARG A 1 72 ? -7.449 -2.976 -10.698 1.00 96.31 72 ARG A O 1
ATOM 545 N N . LEU A 1 73 ? -7.239 -4.809 -9.403 1.00 96.25 73 LEU A N 1
ATOM 546 C CA . LEU A 1 73 ? -5.829 -4.603 -9.091 1.00 96.25 73 LEU A CA 1
ATOM 547 C C . LEU A 1 73 ? -4.966 -4.671 -10.360 1.00 96.25 73 LEU A C 1
ATOM 549 O O . LEU A 1 73 ? -4.159 -3.773 -10.581 1.00 96.25 73 LEU A O 1
ATOM 553 N N . ASP A 1 74 ? -5.185 -5.639 -11.255 1.00 97.19 74 ASP A N 1
ATOM 554 C CA . ASP A 1 74 ? -4.446 -5.753 -12.521 1.00 97.19 74 ASP A CA 1
ATOM 555 C C . ASP A 1 74 ? -4.603 -4.505 -13.405 1.00 97.19 74 ASP A C 1
ATOM 557 O O . ASP A 1 74 ? -3.636 -4.049 -14.023 1.00 97.19 74 ASP A O 1
ATOM 561 N N . ARG A 1 75 ? -5.799 -3.898 -13.431 1.00 98.00 75 ARG A N 1
ATOM 562 C CA . ARG A 1 75 ? -6.042 -2.630 -14.142 1.00 98.00 75 ARG A CA 1
ATOM 563 C C . ARG A 1 75 ? -5.231 -1.481 -13.536 1.00 98.00 75 ARG A C 1
ATOM 565 O O . ARG A 1 75 ? -4.618 -0.719 -14.288 1.00 98.00 75 ARG A O 1
ATOM 572 N N . ILE A 1 76 ? -5.191 -1.378 -12.205 1.00 97.88 76 ILE A N 1
ATOM 573 C CA . ILE A 1 76 ? -4.403 -0.369 -11.477 1.00 97.88 76 ILE A CA 1
ATOM 574 C C . ILE A 1 76 ? -2.908 -0.568 -11.741 1.00 97.88 76 ILE A C 1
ATOM 576 O O . ILE A 1 76 ? -2.221 0.374 -12.134 1.00 97.88 76 ILE A O 1
ATOM 580 N N . LEU A 1 77 ? -2.403 -1.796 -11.609 1.00 98.19 77 LEU A N 1
ATOM 581 C CA . LEU A 1 77 ? -0.996 -2.120 -11.847 1.00 98.19 77 LEU A CA 1
ATOM 582 C C . LEU A 1 77 ? -0.600 -1.896 -13.311 1.00 98.19 77 LEU A C 1
ATOM 584 O O . LEU A 1 77 ? 0.474 -1.364 -13.592 1.00 98.19 77 LEU A O 1
ATOM 588 N N . GLY A 1 78 ? -1.481 -2.219 -14.258 1.00 98.38 78 GLY A N 1
ATOM 589 C CA . GLY A 1 78 ? -1.282 -1.901 -15.669 1.00 98.38 78 GLY A CA 1
ATOM 590 C C . GLY A 1 78 ? -1.217 -0.393 -15.933 1.00 98.38 78 GLY A C 1
ATOM 591 O O . GLY A 1 78 ? -0.406 0.055 -16.745 1.00 98.38 78 GLY A O 1
ATOM 592 N N . ALA A 1 79 ? -2.031 0.410 -15.242 1.00 98.56 79 ALA A N 1
ATOM 593 C CA . ALA A 1 79 ? -1.946 1.868 -15.306 1.00 98.56 79 ALA A CA 1
ATOM 594 C C . ALA A 1 79 ? -0.642 2.394 -14.688 1.00 98.56 79 ALA A C 1
ATOM 596 O O . ALA A 1 79 ? 0.028 3.213 -15.316 1.00 98.56 79 ALA A O 1
ATOM 597 N N . ALA A 1 80 ? -0.228 1.864 -13.535 1.00 98.31 80 ALA A N 1
ATOM 598 C CA . ALA A 1 80 ? 1.040 2.207 -12.895 1.00 98.31 80 ALA A CA 1
ATOM 599 C C . ALA A 1 80 ? 2.242 1.908 -13.809 1.00 98.31 80 ALA A C 1
ATOM 601 O O . ALA A 1 80 ? 3.128 2.747 -13.950 1.00 98.31 80 ALA A O 1
ATOM 602 N N . GLN A 1 81 ? 2.235 0.772 -14.520 1.00 98.38 81 GLN A N 1
ATOM 603 C CA . GLN A 1 81 ? 3.267 0.436 -15.509 1.00 98.38 81 GLN A CA 1
ATOM 604 C C . GLN A 1 81 ? 3.340 1.445 -16.662 1.00 98.38 81 GLN A C 1
ATOM 606 O O . GLN A 1 81 ? 4.425 1.716 -17.172 1.00 98.38 81 GLN A O 1
ATOM 611 N N . ARG A 1 82 ? 2.200 1.973 -17.122 1.00 98.50 82 ARG A N 1
ATOM 612 C CA . ARG A 1 82 ? 2.185 3.018 -18.159 1.00 98.50 82 ARG A CA 1
ATOM 613 C C . ARG A 1 82 ? 2.664 4.353 -17.603 1.00 98.50 82 ARG A C 1
ATOM 615 O O . ARG A 1 82 ? 3.388 5.059 -18.295 1.00 98.50 82 ARG A O 1
ATOM 622 N N . ALA A 1 83 ? 2.268 4.699 -16.382 1.00 98.31 83 ALA A N 1
ATOM 623 C CA . ALA A 1 83 ? 2.645 5.954 -15.743 1.00 98.31 83 ALA A CA 1
ATOM 624 C C . ALA A 1 83 ? 4.155 6.024 -15.479 1.00 98.31 83 ALA A C 1
ATOM 626 O O . ALA A 1 83 ? 4.795 6.989 -15.880 1.00 98.31 83 ALA A O 1
ATOM 627 N N . ILE A 1 84 ? 4.751 4.982 -14.888 1.00 98.06 84 ILE A N 1
ATOM 628 C CA . ILE A 1 84 ? 6.172 5.011 -14.515 1.00 98.06 84 ILE A CA 1
ATOM 629 C C . ILE A 1 84 ? 7.109 5.084 -15.732 1.00 98.06 84 ILE A C 1
ATOM 631 O O . ILE A 1 84 ? 8.159 5.709 -15.654 1.00 98.06 84 ILE A O 1
ATOM 635 N N . ARG A 1 85 ? 6.704 4.531 -16.884 1.00 98.19 85 ARG A N 1
ATOM 636 C CA . ARG A 1 85 ? 7.443 4.657 -18.156 1.00 98.19 85 ARG A CA 1
ATOM 637 C C . ARG A 1 85 ? 7.500 6.079 -18.704 1.00 98.19 85 ARG A C 1
ATOM 639 O O . ARG A 1 85 ? 8.381 6.385 -19.495 1.00 98.19 85 ARG A O 1
ATOM 646 N N . GLN A 1 86 ? 6.545 6.922 -18.324 1.00 97.81 86 GLN A N 1
ATOM 647 C CA . GLN A 1 86 ? 6.489 8.315 -18.763 1.00 97.81 86 GLN A CA 1
ATOM 648 C C . GLN A 1 86 ? 7.314 9.236 -17.860 1.00 97.81 86 GLN A C 1
ATOM 650 O O . GLN A 1 86 ? 7.503 10.400 -18.203 1.00 97.81 86 GLN A O 1
ATOM 655 N N . VAL A 1 87 ? 7.800 8.743 -16.716 1.00 96.69 87 VAL A N 1
ATOM 656 C CA . VAL A 1 87 ? 8.639 9.525 -15.808 1.00 96.69 87 VAL A CA 1
ATOM 657 C C . VAL A 1 87 ? 10.065 9.577 -16.370 1.00 96.69 87 VAL A C 1
ATOM 659 O O . VAL A 1 87 ? 10.687 8.522 -16.517 1.00 96.69 87 VAL A O 1
ATOM 662 N N . PRO A 1 88 ? 10.614 10.773 -16.656 1.00 95.44 88 PRO A N 1
ATOM 663 C CA . PRO A 1 88 ? 12.004 10.905 -17.082 1.00 95.44 88 PRO A CA 1
ATOM 664 C C . PRO A 1 88 ? 12.970 10.367 -16.022 1.00 95.44 88 PRO A C 1
ATOM 666 O O . PRO A 1 88 ? 12.728 10.518 -14.821 1.00 95.44 88 PRO A O 1
ATOM 669 N N . ALA A 1 89 ? 14.075 9.754 -16.448 1.00 93.19 89 ALA A N 1
ATOM 670 C CA . ALA A 1 89 ? 15.006 9.079 -15.542 1.00 93.19 89 ALA A CA 1
ATOM 671 C C . ALA A 1 89 ? 15.566 10.026 -14.465 1.00 93.19 89 ALA A C 1
ATOM 673 O O . ALA A 1 89 ? 15.646 9.670 -13.292 1.00 93.19 89 ALA A O 1
ATOM 674 N N . GLU A 1 90 ? 15.865 11.269 -14.834 1.00 94.19 90 GLU A N 1
ATOM 675 C CA . GLU A 1 90 ? 16.349 12.322 -13.943 1.00 94.19 90 GLU A CA 1
ATOM 676 C C . GLU A 1 90 ? 15.315 12.779 -12.901 1.00 94.19 90 GLU A C 1
ATOM 678 O O . GLU A 1 90 ? 15.671 13.414 -11.909 1.00 94.19 90 GLU A O 1
ATOM 683 N N . LYS A 1 91 ? 14.030 12.456 -13.096 1.00 96.00 91 LYS A N 1
ATOM 684 C CA . LYS A 1 91 ? 12.951 12.767 -12.149 1.00 96.00 91 LYS A CA 1
ATOM 685 C C . LYS A 1 91 ? 12.669 11.635 -11.168 1.00 96.00 91 LYS A C 1
ATOM 687 O O . LYS A 1 91 ? 12.004 11.876 -10.165 1.00 96.00 91 LYS A O 1
ATOM 692 N N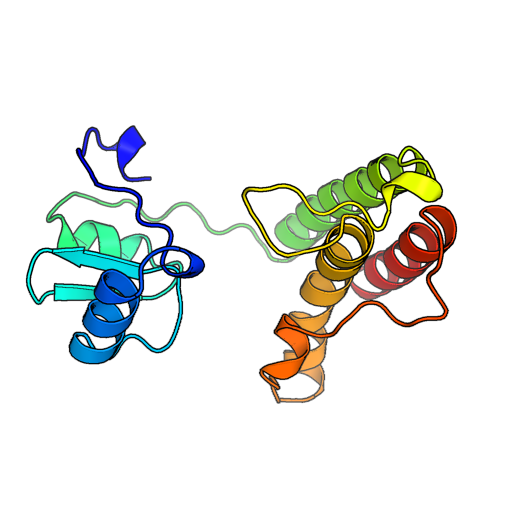 . LEU A 1 92 ? 13.200 10.433 -11.393 1.00 95.81 92 LEU A N 1
ATOM 693 C CA . LEU A 1 92 ? 12.928 9.277 -10.535 1.00 95.81 92 LEU A CA 1
ATOM 694 C C . LEU A 1 92 ? 13.424 9.467 -9.098 1.00 95.81 92 LEU A C 1
ATOM 696 O O . LEU A 1 92 ? 12.751 9.041 -8.165 1.00 95.81 92 LEU A O 1
ATOM 700 N N . GLU A 1 93 ? 14.537 10.169 -8.900 1.00 95.88 93 GLU A N 1
ATOM 701 C CA . GLU A 1 93 ? 15.068 10.461 -7.560 1.00 95.88 93 GLU A CA 1
ATOM 702 C C . GLU A 1 93 ? 14.425 11.705 -6.913 1.00 95.88 93 GLU A C 1
ATOM 704 O O . GLU A 1 93 ? 14.786 12.083 -5.800 1.00 95.88 93 GLU A O 1
ATOM 709 N N . THR A 1 94 ? 13.463 12.355 -7.582 1.00 95.56 94 THR A N 1
ATOM 710 C CA . THR A 1 94 ? 12.760 13.512 -7.008 1.00 95.56 94 THR A CA 1
ATOM 711 C C . THR A 1 94 ? 11.908 13.066 -5.825 1.00 95.56 94 THR A C 1
ATOM 713 O O . THR A 1 94 ? 11.191 12.067 -5.915 1.00 95.56 94 THR A O 1
ATOM 716 N N . LYS A 1 95 ? 11.959 13.834 -4.734 1.00 94.94 95 LYS A N 1
ATOM 717 C CA . LYS A 1 95 ? 11.088 13.677 -3.568 1.00 94.94 95 LYS A CA 1
ATOM 718 C C . LYS A 1 95 ? 10.100 14.847 -3.512 1.00 94.94 95 LYS A C 1
ATOM 720 O O . LYS A 1 95 ? 10.552 15.993 -3.560 1.00 94.94 95 LYS A O 1
ATOM 725 N N . PRO A 1 96 ? 8.784 14.595 -3.456 1.00 87.12 96 PRO A N 1
ATOM 726 C CA . PRO A 1 96 ? 7.808 15.654 -3.241 1.00 87.12 96 PRO A CA 1
ATOM 727 C C . PRO A 1 96 ? 7.928 16.200 -1.803 1.00 87.12 96 PRO A C 1
ATOM 729 O O . PRO A 1 96 ? 8.285 15.446 -0.896 1.00 87.12 96 PRO A O 1
ATOM 732 N N . PRO A 1 97 ? 7.643 17.490 -1.559 1.00 84.25 97 PRO A N 1
ATOM 733 C CA . PRO A 1 97 ? 7.770 18.080 -0.225 1.00 84.25 97 PRO A CA 1
ATOM 734 C C . PRO A 1 97 ? 6.815 17.451 0.800 1.00 84.25 97 PRO A C 1
ATOM 736 O O . PRO A 1 97 ? 7.111 17.439 1.990 1.00 84.25 97 PRO A O 1
ATOM 739 N N . GLU A 1 98 ? 5.690 16.895 0.352 1.00 81.94 98 GLU A N 1
ATOM 740 C CA . GLU A 1 98 ? 4.680 16.281 1.212 1.00 81.94 98 GLU A CA 1
ATOM 741 C C . GLU A 1 98 ? 5.092 14.895 1.728 1.00 81.94 98 GLU A C 1
ATOM 743 O O . GLU A 1 98 ? 4.461 14.376 2.652 1.00 81.94 98 GLU A O 1
ATOM 748 N N . ARG A 1 99 ? 6.101 14.250 1.121 1.00 81.81 99 ARG A N 1
ATOM 749 C CA . ARG A 1 99 ? 6.474 12.875 1.469 1.00 81.81 99 ARG A CA 1
ATOM 750 C C . ARG A 1 99 ? 7.936 12.579 1.167 1.00 81.81 99 ARG A C 1
ATOM 752 O O . ARG A 1 99 ? 8.366 12.662 0.020 1.00 81.81 99 ARG A O 1
ATOM 759 N N . ASP A 1 100 ? 8.669 12.108 2.175 1.00 88.12 100 ASP A N 1
ATOM 760 C CA . ASP A 1 100 ? 10.078 11.715 2.046 1.00 88.12 100 ASP A CA 1
ATOM 761 C C . ASP A 1 100 ? 10.246 10.358 1.328 1.00 88.12 100 ASP A C 1
ATOM 763 O O . ASP A 1 100 ? 10.707 9.362 1.881 1.00 88.12 100 ASP A O 1
ATOM 767 N N . ARG A 1 101 ? 9.807 10.287 0.068 1.00 91.31 101 ARG A N 1
ATOM 768 C CA . ARG A 1 101 ? 9.890 9.098 -0.785 1.00 91.31 101 ARG A CA 1
ATOM 769 C C . ARG A 1 101 ? 10.169 9.517 -2.220 1.00 91.31 101 ARG A C 1
ATOM 771 O O . ARG A 1 101 ? 9.503 10.401 -2.748 1.00 91.31 101 ARG A O 1
ATOM 778 N N . THR A 1 102 ? 11.132 8.863 -2.863 1.00 95.75 102 THR A N 1
ATOM 779 C CA . THR A 1 102 ? 11.434 9.142 -4.272 1.00 95.75 102 THR A CA 1
ATOM 780 C C . THR A 1 102 ? 10.309 8.644 -5.184 1.00 95.75 102 THR A C 1
ATOM 782 O O . THR A 1 102 ? 9.604 7.684 -4.854 1.00 95.75 102 THR A O 1
ATOM 785 N N . VAL A 1 103 ? 10.151 9.246 -6.366 1.00 95.69 103 VAL A N 1
ATOM 786 C CA . VAL A 1 103 ? 9.235 8.720 -7.399 1.00 95.69 103 VAL A CA 1
ATOM 787 C C . VAL A 1 103 ? 9.606 7.280 -7.775 1.00 95.69 103 VAL A C 1
ATOM 789 O O . VAL A 1 103 ? 8.718 6.456 -8.000 1.00 95.69 103 VAL A O 1
ATOM 792 N N . ARG A 1 104 ? 10.904 6.948 -7.771 1.00 96.75 104 ARG A N 1
ATOM 793 C CA . ARG A 1 104 ? 11.422 5.592 -7.982 1.00 96.75 104 ARG A CA 1
ATOM 794 C C . ARG A 1 104 ? 10.870 4.607 -6.954 1.00 96.75 104 ARG A C 1
ATOM 796 O O . ARG A 1 104 ? 10.287 3.593 -7.333 1.00 96.75 104 ARG A O 1
ATOM 803 N N . ASP A 1 105 ? 11.007 4.940 -5.672 1.00 96.31 105 ASP A N 1
ATOM 804 C CA . ASP A 1 105 ? 10.531 4.104 -4.570 1.00 96.31 105 ASP A CA 1
ATOM 805 C C . ASP A 1 105 ? 9.021 3.975 -4.565 1.00 96.31 105 ASP A C 1
ATOM 807 O O . ASP A 1 105 ? 8.503 2.886 -4.338 1.00 96.31 105 ASP A O 1
ATOM 811 N N . LEU A 1 106 ? 8.295 5.045 -4.889 1.00 95.06 106 LEU A N 1
ATOM 812 C CA . LEU A 1 106 ? 6.850 4.963 -5.054 1.00 95.06 106 LEU A CA 1
ATOM 813 C C . LEU A 1 106 ? 6.462 4.012 -6.197 1.00 95.06 106 LEU A C 1
ATOM 815 O O . LEU A 1 106 ? 5.600 3.153 -6.009 1.00 95.06 106 LEU A O 1
ATOM 819 N N . GLY A 1 107 ? 7.113 4.142 -7.356 1.00 96.31 107 GLY A N 1
ATOM 820 C CA . GLY A 1 107 ? 6.859 3.306 -8.527 1.00 96.31 107 GLY A CA 1
ATOM 821 C C . GLY A 1 107 ? 7.097 1.822 -8.254 1.00 96.31 107 GLY A C 1
ATOM 822 O O . GLY A 1 107 ? 6.261 0.998 -8.613 1.00 96.31 107 GLY A O 1
ATOM 823 N N . TYR A 1 108 ? 8.197 1.478 -7.579 1.00 97.69 108 TYR A N 1
ATOM 824 C CA . TYR A 1 108 ? 8.483 0.109 -7.139 1.00 97.69 108 TYR A CA 1
ATOM 825 C C . TYR A 1 108 ? 7.467 -0.393 -6.104 1.00 97.69 108 TYR A C 1
ATOM 827 O O . TYR A 1 108 ? 6.909 -1.486 -6.247 1.00 97.69 108 TYR A O 1
ATOM 835 N N . HIS A 1 109 ? 7.198 0.420 -5.082 1.00 96.50 109 HIS A N 1
ATOM 836 C CA . HIS A 1 109 ? 6.393 0.043 -3.926 1.00 96.50 109 HIS A CA 1
ATOM 837 C C . HIS A 1 109 ? 4.958 -0.355 -4.293 1.00 96.50 109 HIS A C 1
ATOM 839 O O . HIS A 1 109 ? 4.437 -1.309 -3.719 1.00 96.50 109 HIS A O 1
ATOM 845 N N . ILE A 1 110 ? 4.337 0.299 -5.284 1.00 96.56 110 ILE A N 1
ATOM 846 C CA . ILE A 1 110 ? 2.992 -0.066 -5.773 1.00 96.56 110 ILE A CA 1
ATOM 847 C C . ILE A 1 110 ? 2.929 -1.551 -6.178 1.00 96.56 110 ILE A C 1
ATOM 849 O O . ILE A 1 110 ? 1.977 -2.257 -5.837 1.00 96.56 110 ILE A O 1
ATOM 853 N N . PHE A 1 111 ? 3.958 -2.052 -6.867 1.00 97.38 111 PHE A N 1
ATOM 854 C CA . PHE A 1 111 ? 4.031 -3.455 -7.276 1.00 97.38 111 PHE A CA 1
ATOM 855 C C . PHE A 1 111 ? 4.457 -4.363 -6.120 1.00 97.38 111 PHE A C 1
ATOM 857 O O . PHE A 1 111 ? 3.821 -5.390 -5.885 1.00 97.38 111 PHE A O 1
ATOM 864 N N . ARG A 1 112 ? 5.497 -3.980 -5.367 1.00 95.94 112 ARG A N 1
ATOM 865 C CA . ARG A 1 112 ? 6.032 -4.802 -4.271 1.00 95.94 112 ARG A CA 1
ATOM 866 C C . ARG A 1 112 ? 4.994 -5.073 -3.185 1.00 95.94 112 ARG A C 1
ATOM 868 O O . ARG A 1 112 ? 4.913 -6.198 -2.692 1.00 95.94 112 ARG A O 1
ATOM 875 N N . LEU A 1 113 ? 4.187 -4.072 -2.838 1.00 94.56 113 LEU A N 1
ATOM 876 C CA . LEU A 1 113 ? 3.138 -4.215 -1.834 1.00 94.56 113 LEU A CA 1
ATOM 877 C C . LEU A 1 113 ? 2.010 -5.135 -2.324 1.00 94.56 113 LEU A C 1
ATOM 879 O O . LEU A 1 113 ? 1.500 -5.945 -1.557 1.00 94.56 113 LEU A O 1
ATOM 883 N N . SER A 1 114 ? 1.680 -5.076 -3.618 1.00 94.88 114 SER A N 1
ATOM 884 C CA . SER A 1 114 ? 0.628 -5.908 -4.220 1.00 94.88 114 SER A CA 1
ATOM 885 C C . SER A 1 114 ? 0.940 -7.406 -4.158 1.00 94.88 114 SER A C 1
ATOM 887 O O . SER A 1 114 ? 0.032 -8.212 -3.984 1.00 94.88 114 SER A O 1
ATOM 889 N N . VAL A 1 115 ? 2.218 -7.786 -4.258 1.00 94.31 115 VAL A N 1
ATOM 890 C CA . VAL A 1 115 ? 2.654 -9.190 -4.145 1.00 94.31 115 VAL A CA 1
ATOM 891 C C . VAL A 1 115 ? 2.962 -9.616 -2.703 1.00 94.31 115 VAL A C 1
ATOM 893 O O . VAL A 1 115 ? 3.015 -10.807 -2.411 1.00 9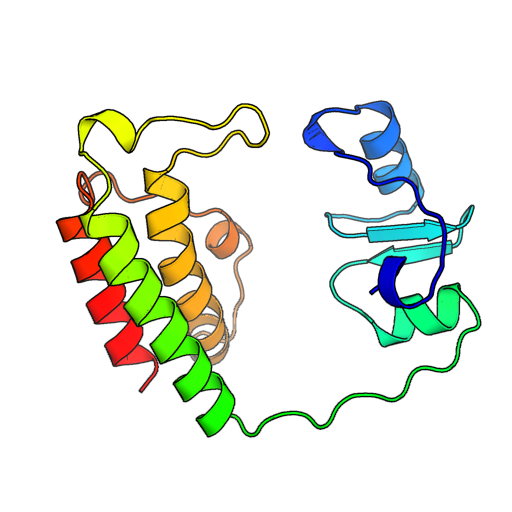4.31 115 VAL A O 1
ATOM 896 N N . ALA A 1 116 ? 3.121 -8.667 -1.771 1.00 94.38 116 ALA A N 1
ATOM 897 C CA . ALA A 1 116 ? 3.450 -8.969 -0.378 1.00 94.38 116 ALA A CA 1
ATOM 898 C C . ALA A 1 116 ? 2.386 -9.839 0.302 1.00 94.38 116 ALA A C 1
ATOM 900 O O . ALA A 1 116 ? 2.736 -10.762 1.027 1.00 94.38 116 ALA A O 1
ATOM 901 N N . PHE A 1 117 ? 1.102 -9.568 0.059 1.00 91.31 117 PHE A N 1
ATOM 902 C CA . PHE A 1 117 ? 0.008 -10.293 0.710 1.00 91.31 117 PHE A CA 1
ATOM 903 C C . PHE A 1 117 ? -0.148 -11.738 0.210 1.00 91.31 117 PHE A C 1
ATOM 905 O O . PHE A 1 117 ? -0.201 -12.629 1.056 1.00 91.31 117 PHE A O 1
ATOM 912 N N . PRO A 1 118 ? -0.149 -12.025 -1.109 1.00 91.94 118 PRO A N 1
ATOM 913 C CA . PRO A 1 118 ? -0.089 -13.406 -1.592 1.00 91.94 118 PRO A CA 1
ATOM 914 C C . PRO A 1 118 ? 1.115 -14.181 -1.047 1.00 91.94 118 PRO A C 1
ATOM 916 O O . PRO A 1 118 ? 0.949 -15.288 -0.542 1.00 91.94 118 PRO A O 1
ATOM 919 N N . LEU A 1 119 ? 2.310 -13.573 -1.056 1.00 92.94 119 LEU A N 1
ATOM 920 C CA . LEU A 1 119 ? 3.512 -14.187 -0.480 1.00 92.94 119 LEU A CA 1
ATOM 921 C C . LEU A 1 119 ? 3.360 -14.449 1.020 1.00 92.94 119 LEU A C 1
ATOM 923 O O . LEU A 1 119 ? 3.920 -15.414 1.533 1.00 92.94 119 LEU A O 1
ATOM 927 N N . ALA A 1 120 ? 2.608 -13.607 1.729 1.00 94.56 120 ALA A N 1
ATOM 928 C CA . ALA A 1 120 ? 2.377 -13.776 3.156 1.00 94.56 120 ALA A CA 1
ATOM 929 C C . ALA A 1 120 ? 1.562 -15.030 3.452 1.00 94.56 120 ALA A C 1
ATOM 931 O O . ALA A 1 120 ? 1.867 -15.766 4.390 1.00 94.56 120 ALA A O 1
ATOM 932 N N . VAL A 1 121 ? 0.540 -15.261 2.625 1.00 92.88 121 VAL A N 1
ATOM 933 C CA . VAL A 1 121 ? -0.301 -16.455 2.678 1.00 92.88 121 VAL A CA 1
ATOM 934 C C . VAL A 1 121 ? 0.527 -17.688 2.331 1.00 92.88 121 VAL A C 1
ATOM 936 O O . VAL A 1 121 ? 0.518 -18.653 3.088 1.00 92.88 121 VAL A O 1
ATOM 939 N N . GLU A 1 122 ? 1.293 -17.640 1.238 1.00 93.69 122 GLU A N 1
ATOM 940 C CA . GLU A 1 122 ? 2.142 -18.753 0.796 1.00 93.69 122 GLU A CA 1
ATOM 941 C C . GLU A 1 122 ? 3.197 -19.135 1.844 1.00 93.69 122 GLU A C 1
ATOM 943 O O . GLU A 1 122 ? 3.424 -20.313 2.113 1.00 93.69 122 GLU A O 1
ATOM 948 N N . GLN A 1 123 ? 3.834 -18.140 2.464 1.00 95.06 123 GLN A N 1
ATOM 949 C CA . GLN A 1 123 ? 4.935 -18.352 3.406 1.00 95.06 123 GLN A CA 1
ATOM 950 C C . GLN A 1 123 ? 4.478 -18.430 4.867 1.00 95.06 123 GLN A C 1
ATOM 952 O O . GLN A 1 123 ? 5.317 -18.591 5.755 1.00 95.06 123 GLN A O 1
ATOM 957 N N . ASN A 1 124 ? 3.175 -18.285 5.123 1.00 96.31 124 ASN A N 1
ATOM 958 C CA . ASN A 1 124 ? 2.577 -18.220 6.456 1.00 96.31 124 ASN A CA 1
ATOM 959 C C . ASN A 1 124 ? 3.313 -17.251 7.409 1.00 96.31 124 ASN A C 1
ATOM 961 O O . ASN A 1 124 ? 3.560 -17.554 8.577 1.00 96.31 124 ASN A O 1
ATOM 965 N N . ARG A 1 125 ? 3.723 -16.089 6.887 1.00 95.50 125 ARG A N 1
ATOM 966 C CA . ARG A 1 125 ? 4.414 -15.029 7.637 1.00 95.50 125 ARG A CA 1
ATOM 967 C C . ARG A 1 125 ? 4.219 -13.684 6.955 1.00 95.50 125 ARG A C 1
ATOM 969 O O . ARG A 1 125 ? 4.195 -13.621 5.733 1.00 95.50 125 ARG A O 1
ATOM 976 N N . PHE A 1 126 ? 4.179 -12.602 7.725 1.00 91.81 126 PHE A N 1
ATOM 977 C CA . PHE A 1 126 ? 4.152 -11.247 7.171 1.00 91.81 126 PHE A CA 1
ATOM 978 C C . PHE A 1 126 ? 5.196 -10.357 7.850 1.00 91.81 126 PHE A C 1
ATOM 980 O O . PHE A 1 126 ? 4.889 -9.679 8.829 1.00 91.81 126 PHE A O 1
ATOM 987 N N . PRO A 1 127 ? 6.453 -10.416 7.386 1.00 91.06 127 PRO A N 1
ATOM 988 C CA . PRO A 1 127 ? 7.511 -9.536 7.858 1.00 91.06 127 PRO A CA 1
ATOM 989 C C . PRO A 1 127 ? 7.157 -8.068 7.608 1.00 91.06 127 PRO A C 1
ATOM 991 O O . PRO A 1 127 ? 6.731 -7.703 6.514 1.00 91.06 127 PRO A O 1
ATOM 994 N N . GLU A 1 128 ? 7.338 -7.222 8.618 1.00 84.94 128 GLU A N 1
ATOM 995 C CA . GLU A 1 128 ? 7.007 -5.796 8.526 1.00 84.94 128 GLU A CA 1
ATOM 996 C C . GLU A 1 128 ? 7.889 -5.053 7.510 1.00 84.94 128 GLU A C 1
ATOM 998 O O . GLU A 1 128 ? 7.434 -4.128 6.835 1.00 84.94 128 GLU A O 1
ATOM 1003 N N . ASP A 1 129 ? 9.133 -5.502 7.330 1.00 88.81 129 ASP A N 1
ATOM 1004 C CA . ASP A 1 129 ? 10.069 -4.939 6.357 1.00 88.81 129 ASP A CA 1
ATOM 1005 C C . ASP A 1 129 ? 9.559 -5.052 4.911 1.00 88.81 129 ASP A C 1
ATOM 1007 O O . ASP A 1 129 ? 9.856 -4.179 4.097 1.00 88.81 129 ASP A O 1
ATOM 1011 N N . TRP A 1 130 ? 8.681 -6.013 4.596 1.00 89.69 130 TRP A N 1
ATOM 1012 C CA . TRP A 1 130 ? 8.031 -6.108 3.281 1.00 89.69 130 TRP A CA 1
ATOM 1013 C C . TRP A 1 130 ? 7.219 -4.864 2.908 1.00 89.69 130 TRP A C 1
ATOM 1015 O O . TRP A 1 130 ? 7.028 -4.586 1.721 1.00 89.69 130 TRP A O 1
ATOM 1025 N N . LEU A 1 131 ? 6.741 -4.109 3.901 1.00 87.00 131 LEU A N 1
ATOM 1026 C CA . LEU A 1 131 ? 5.995 -2.867 3.699 1.00 87.00 131 LEU A CA 1
ATOM 1027 C C . LEU A 1 131 ? 6.912 -1.679 3.382 1.00 87.00 131 LEU A C 1
ATOM 1029 O O . LEU A 1 131 ? 6.455 -0.678 2.829 1.00 87.00 131 LEU A O 1
ATOM 1033 N N . THR A 1 132 ? 8.194 -1.767 3.728 1.00 87.00 132 THR A N 1
ATOM 1034 C CA . THR A 1 132 ? 9.151 -0.653 3.645 1.00 87.00 132 THR A CA 1
ATOM 1035 C C . THR A 1 132 ? 10.367 -0.960 2.776 1.00 87.00 132 THR A C 1
ATOM 1037 O O . THR A 1 132 ? 11.247 -0.110 2.644 1.00 87.00 132 THR A O 1
ATOM 1040 N N . GLU A 1 133 ? 10.392 -2.129 2.126 1.00 90.44 133 GLU A N 1
ATOM 1041 C CA . GLU A 1 133 ? 11.468 -2.554 1.235 1.00 90.44 133 GLU A CA 1
ATOM 1042 C C . GLU A 1 133 ? 11.839 -1.463 0.212 1.00 90.44 133 GLU A C 1
ATOM 1044 O O . GLU A 1 133 ? 10.981 -1.025 -0.569 1.00 90.44 133 GLU A O 1
ATOM 1049 N N . PRO A 1 134 ? 13.114 -1.029 0.179 1.00 91.62 134 PRO A N 1
ATOM 1050 C CA . PRO A 1 134 ? 13.563 -0.022 -0.768 1.00 91.62 134 PRO A CA 1
ATOM 1051 C C . PRO A 1 134 ? 13.648 -0.605 -2.179 1.00 91.62 134 PRO A C 1
ATOM 1053 O O . PRO A 1 134 ? 13.829 -1.812 -2.367 1.00 91.62 134 PRO A O 1
ATOM 1056 N N . THR A 1 135 ? 13.598 0.264 -3.190 1.00 96.00 135 THR A N 1
ATOM 1057 C CA . THR A 1 135 ? 13.803 -0.176 -4.574 1.00 96.00 135 THR A CA 1
ATOM 1058 C C . THR A 1 135 ? 15.187 -0.813 -4.736 1.00 96.00 135 THR A C 1
ATOM 1060 O O . THR A 1 135 ? 16.195 -0.181 -4.396 1.00 96.00 135 THR A O 1
ATOM 1063 N N . PRO A 1 136 ? 15.293 -2.025 -5.314 1.00 96.19 136 PRO A N 1
ATOM 1064 C CA . PRO A 1 136 ? 16.583 -2.613 -5.643 1.00 96.19 136 PRO A CA 1
ATOM 1065 C C . PRO A 1 136 ? 17.414 -1.697 -6.550 1.00 96.19 136 PRO A C 1
ATOM 1067 O O . PRO A 1 136 ? 16.917 -1.175 -7.546 1.00 96.19 136 PRO A O 1
ATOM 1070 N N . ARG A 1 137 ? 18.721 -1.570 -6.277 1.00 93.81 137 ARG A N 1
ATOM 1071 C CA . ARG A 1 137 ? 19.654 -0.719 -7.058 1.00 93.81 137 ARG A CA 1
ATOM 1072 C C . ARG A 1 137 ? 19.747 -1.080 -8.551 1.00 93.81 137 ARG A C 1
ATOM 1074 O O . ARG A 1 137 ? 20.300 -0.313 -9.343 1.00 93.81 137 ARG A O 1
ATOM 1081 N N . SER A 1 138 ? 19.275 -2.267 -8.929 1.00 94.44 138 SER A N 1
ATOM 1082 C CA . SER A 1 138 ? 19.185 -2.730 -10.316 1.00 94.44 138 SER A CA 1
ATOM 1083 C C . SER A 1 138 ? 18.022 -2.095 -11.087 1.00 94.44 138 SER A C 1
ATOM 1085 O O . SER A 1 138 ? 18.105 -1.988 -12.308 1.00 94.44 138 SER A O 1
ATOM 1087 N N . LEU A 1 139 ? 16.966 -1.635 -10.409 1.00 96.44 139 LEU A N 1
ATOM 1088 C CA . LEU A 1 139 ? 15.803 -0.999 -11.030 1.00 96.44 139 LEU A CA 1
ATOM 1089 C C . LEU A 1 139 ? 16.029 0.514 -11.123 1.00 96.44 139 LEU A C 1
ATOM 1091 O O . LEU A 1 139 ? 15.582 1.285 -10.279 1.00 96.44 139 LEU A O 1
ATOM 1095 N N . ARG A 1 140 ? 16.802 0.929 -12.130 1.00 93.62 140 ARG A N 1
ATOM 1096 C CA . ARG A 1 140 ? 17.313 2.307 -12.246 1.00 93.62 140 ARG A CA 1
ATOM 1097 C C . ARG A 1 140 ? 16.394 3.270 -12.987 1.00 93.62 140 ARG A C 1
ATOM 1099 O O . ARG A 1 140 ? 16.522 4.473 -12.800 1.00 93.62 140 ARG A O 1
ATOM 1106 N N . ASP A 1 141 ? 15.509 2.752 -13.827 1.00 96.31 141 ASP A N 1
ATOM 1107 C CA . ASP A 1 141 ? 14.647 3.549 -14.690 1.00 96.31 141 ASP A CA 1
ATOM 1108 C C . ASP A 1 141 ? 13.193 3.055 -14.665 1.00 96.31 141 ASP A C 1
ATOM 1110 O O . ASP A 1 141 ? 12.866 2.003 -14.100 1.00 96.31 141 ASP A O 1
ATOM 1114 N N . GLY A 1 142 ? 12.306 3.841 -15.278 1.00 97.44 142 GLY A N 1
ATOM 1115 C CA . GLY A 1 142 ? 10.886 3.523 -15.331 1.00 97.44 142 GLY A CA 1
ATOM 1116 C C . GLY A 1 142 ? 10.581 2.231 -16.091 1.00 97.44 142 GLY A C 1
ATOM 1117 O O . GLY A 1 142 ? 9.639 1.527 -15.729 1.00 97.44 142 GLY A O 1
ATOM 1118 N N . GLU A 1 143 ? 11.390 1.857 -17.087 1.00 98.00 143 GLU A N 1
ATOM 1119 C CA . GLU A 1 143 ? 11.192 0.612 -17.837 1.00 98.00 143 GLU A CA 1
ATOM 1120 C C . GLU A 1 143 ? 11.557 -0.613 -16.993 1.00 98.00 143 GLU A C 1
ATOM 1122 O O . GLU A 1 143 ? 10.829 -1.605 -16.991 1.00 98.00 143 GLU A O 1
ATOM 1127 N N . ALA A 1 144 ? 12.645 -0.552 -16.226 1.00 97.81 144 ALA A N 1
ATOM 1128 C CA . ALA A 1 144 ? 13.045 -1.608 -15.306 1.00 97.81 144 ALA A CA 1
ATOM 1129 C C . ALA A 1 144 ? 11.976 -1.841 -14.228 1.00 97.81 144 ALA A C 1
ATOM 1131 O O . ALA A 1 144 ? 11.596 -2.988 -13.978 1.00 97.81 144 ALA A O 1
ATOM 1132 N N . ILE A 1 145 ? 11.437 -0.765 -13.644 1.00 98.31 145 ILE A N 1
ATOM 1133 C CA . ILE A 1 145 ? 10.339 -0.846 -12.670 1.00 98.31 145 ILE A CA 1
ATOM 1134 C C . ILE A 1 145 ? 9.076 -1.406 -13.327 1.00 98.31 145 ILE A C 1
ATOM 1136 O O . ILE A 1 145 ? 8.426 -2.292 -12.772 1.00 98.31 145 ILE A O 1
ATOM 1140 N N . ALA A 1 146 ? 8.737 -0.951 -14.534 1.00 98.38 146 ALA A N 1
ATOM 1141 C CA . ALA A 1 146 ? 7.576 -1.464 -15.244 1.00 98.38 146 ALA A CA 1
ATOM 1142 C C . ALA A 1 146 ? 7.724 -2.952 -15.597 1.00 98.38 146 ALA A C 1
ATOM 1144 O O . ALA A 1 146 ? 6.744 -3.693 -15.510 1.00 98.38 146 ALA A O 1
ATOM 1145 N N . ARG A 1 147 ? 8.927 -3.420 -15.951 1.00 98.38 147 ARG A N 1
ATOM 1146 C CA . ARG A 1 147 ? 9.211 -4.843 -16.193 1.00 98.38 147 ARG A CA 1
ATOM 1147 C C . ARG A 1 147 ? 9.037 -5.673 -14.924 1.00 98.38 147 ARG A C 1
ATOM 1149 O O . ARG A 1 147 ? 8.369 -6.703 -14.980 1.00 98.38 147 ARG A O 1
ATOM 1156 N N . TYR A 1 148 ? 9.553 -5.198 -13.788 1.00 98.12 148 TYR A N 1
ATOM 1157 C CA . TYR A 1 148 ? 9.295 -5.808 -12.479 1.00 98.12 148 TYR A CA 1
ATOM 1158 C C . TYR A 1 148 ? 7.788 -5.905 -12.196 1.00 98.12 148 TYR A C 1
ATOM 1160 O O . TYR A 1 148 ? 7.279 -6.985 -11.892 1.00 98.12 148 TYR A O 1
ATOM 1168 N N . GLY A 1 149 ? 7.050 -4.813 -12.416 1.00 97.75 149 GLY A N 1
ATOM 1169 C CA . GLY A 1 149 ? 5.596 -4.794 -12.279 1.00 97.75 149 GLY A CA 1
ATOM 1170 C C . GLY A 1 149 ? 4.874 -5.786 -13.196 1.00 97.75 149 GLY A C 1
ATOM 1171 O O . GLY A 1 149 ? 3.849 -6.340 -12.813 1.00 97.75 149 GLY A O 1
ATOM 1172 N N . GLY A 1 150 ? 5.416 -6.071 -14.383 1.00 97.94 150 GLY A N 1
ATOM 1173 C CA . GLY A 1 150 ? 4.883 -7.096 -15.286 1.00 97.94 150 GLY A CA 1
ATOM 1174 C C . GLY A 1 150 ? 5.030 -8.511 -14.726 1.00 97.94 150 GLY A C 1
ATOM 1175 O O . GLY A 1 150 ? 4.106 -9.316 -14.848 1.00 97.94 150 GLY A O 1
ATOM 1176 N N . GLY A 1 151 ? 6.151 -8.786 -14.054 1.00 97.38 151 GLY A N 1
ATOM 1177 C CA . GLY A 1 151 ? 6.352 -10.025 -13.303 1.00 97.38 151 GLY A CA 1
ATOM 1178 C C . GLY A 1 151 ? 5.331 -10.173 -12.176 1.00 97.38 151 GLY A C 1
ATOM 1179 O O . GLY A 1 151 ? 4.645 -11.187 -12.112 1.00 97.38 151 GLY A O 1
ATOM 1180 N N . VAL A 1 152 ? 5.147 -9.125 -11.364 1.00 96.56 152 VAL A N 1
ATOM 1181 C CA . VAL A 1 152 ? 4.139 -9.107 -10.287 1.00 96.56 152 VAL A CA 1
ATOM 1182 C C . VAL A 1 152 ? 2.730 -9.366 -10.824 1.00 96.56 152 VAL A C 1
ATOM 1184 O O . VAL A 1 152 ? 2.028 -10.233 -10.316 1.00 96.56 152 VAL A O 1
ATOM 1187 N N . ARG A 1 153 ? 2.317 -8.674 -11.893 1.00 96.31 153 ARG A N 1
ATOM 1188 C CA . ARG A 1 153 ? 0.996 -8.877 -12.516 1.00 96.31 153 ARG A CA 1
ATOM 1189 C C . ARG A 1 153 ? 0.778 -10.307 -13.011 1.00 96.31 153 ARG A C 1
ATOM 1191 O O . ARG A 1 153 ? -0.359 -10.760 -13.033 1.00 96.31 153 ARG A O 1
ATOM 1198 N N . SER A 1 154 ? 1.843 -10.995 -13.421 1.00 95.19 154 SER A N 1
ATOM 1199 C CA . SER A 1 154 ? 1.767 -12.388 -13.875 1.00 95.19 154 SER A CA 1
ATOM 1200 C C . SER A 1 154 ? 1.630 -13.375 -12.715 1.00 95.19 154 SER A C 1
ATOM 1202 O O . SER A 1 154 ? 1.077 -14.441 -12.918 1.00 95.19 154 SER A O 1
ATOM 1204 N N . GLN A 1 155 ? 2.107 -13.026 -11.515 1.00 92.25 155 GLN A N 1
ATOM 1205 C CA . GLN A 1 155 ? 1.976 -13.859 -10.310 1.00 92.25 155 GLN A CA 1
ATOM 1206 C C . GLN A 1 155 ? 0.603 -13.733 -9.639 1.00 92.25 155 GLN A C 1
ATOM 1208 O O . GLN A 1 155 ? 0.218 -14.598 -8.864 1.00 92.25 155 GLN A O 1
ATOM 1213 N N . LEU A 1 156 ? -0.112 -12.634 -9.893 1.00 89.69 156 LEU A N 1
ATOM 1214 C CA . LEU A 1 156 ? -1.439 -12.381 -9.323 1.00 89.69 156 LEU A CA 1
ATOM 1215 C C . LEU A 1 156 ? -2.582 -13.037 -10.115 1.00 89.69 156 LEU A C 1
ATOM 1217 O O . LEU A 1 156 ? -3.719 -12.992 -9.653 1.00 89.69 156 LEU A O 1
ATOM 1221 N N . LYS A 1 157 ? -2.295 -13.571 -11.305 1.00 82.69 157 LYS A N 1
ATOM 1222 C CA . LYS A 1 157 ? -3.252 -14.232 -12.205 1.00 82.69 157 LYS A CA 1
ATOM 1223 C C . LYS A 1 157 ? -3.096 -15.739 -12.123 1.00 82.69 157 LYS A C 1
ATOM 1225 O O . LYS A 1 157 ? -4.142 -16.413 -12.210 1.00 82.69 157 LYS A O 1
#

pLDDT: mean 92.49, std 4.72, range [70.44, 98.56]

Radius of gyration: 18.54 Å; chains: 1; bounding box: 44×37×43 Å

Sequence (157 aa):
MLSSLGVEFEAVNVDASPSALKELERLGVPLVPAVAIGDRVVHGWNPKGVAELLGVDYVEPVRLEPVELVERLDRILGAAQRAIRQVPAEKLETKPPERDRTVRDLGYHIFRLSVAFPLAVEQNRFPEDWLTEPTPRSLRDGEAIARYGGGVRSQLK